Protein AF-F5XX00-F1 (afdb_monomer_lite)

Organism: Ramlibacter tataouinensis (strain ATCC BAA-407 / DSM 14655 / LMG 21543 / TTB310) (NCBI:txid365046)

pLDDT: mean 85.35, std 11.55, range [54.84, 96.25]

Foldseek 3Di:
DLLVVVPDPDDDDPVVNVVVLVVLLVCLVPDDDDDVNVVVCVVRVRSVVSNCVVCCVPQNNVPPPPVVVVVVVVVVVVVVVVVVPDDDDD

Structure (mmCIF, N/CA/C/O backbone):
data_AF-F5XX00-F1
#
_entry.id   AF-F5XX00-F1
#
loop_
_atom_site.group_PDB
_atom_site.id
_atom_site.type_symbol
_atom_site.label_atom_id
_atom_site.label_alt_id
_atom_site.label_comp_id
_atom_site.label_asym_id
_atom_site.label_entity_id
_atom_site.label_seq_id
_atom_site.pdbx_PDB_ins_code
_atom_site.Cartn_x
_atom_site.Cartn_y
_atom_site.Cartn_z
_atom_site.occupancy
_atom_site.B_iso_or_equiv
_atom_site.auth_seq_id
_atom_site.auth_comp_id
_atom_site.auth_asym_id
_atom_site.auth_atom_id
_atom_site.pdbx_PDB_model_num
ATOM 1 N N . MET A 1 1 ? 12.690 2.347 5.374 1.00 78.19 1 MET A N 1
ATOM 2 C CA . MET A 1 1 ? 12.503 3.650 6.059 1.00 78.19 1 MET A CA 1
ATOM 3 C C . MET A 1 1 ? 11.032 3.914 6.350 1.00 78.19 1 MET A C 1
ATOM 5 O O . MET A 1 1 ? 10.734 4.126 7.515 1.00 78.19 1 MET A O 1
ATOM 9 N N . LEU A 1 2 ? 10.138 3.814 5.355 1.00 88.81 2 LEU A N 1
ATOM 10 C CA . LEU A 1 2 ? 8.681 3.929 5.544 1.00 88.81 2 LEU A CA 1
ATOM 11 C C . LEU A 1 2 ? 8.134 2.951 6.597 1.00 88.81 2 LEU A C 1
ATOM 13 O O . LEU A 1 2 ? 7.537 3.393 7.562 1.00 88.81 2 LEU A O 1
ATOM 17 N N . GLU A 1 3 ? 8.464 1.658 6.502 1.00 91.19 3 GLU A N 1
ATOM 18 C CA . GLU A 1 3 ? 7.999 0.637 7.464 1.00 91.19 3 GLU A CA 1
ATOM 19 C C . GLU A 1 3 ? 8.341 0.960 8.929 1.00 91.19 3 GLU A C 1
ATOM 21 O O . GLU A 1 3 ? 7.554 0.739 9.841 1.00 91.19 3 GLU A O 1
ATOM 26 N N . ARG A 1 4 ? 9.534 1.513 9.169 1.00 90.56 4 ARG A N 1
ATOM 27 C CA . ARG A 1 4 ? 9.958 1.922 10.514 1.00 90.56 4 ARG A CA 1
ATOM 28 C C . ARG A 1 4 ? 9.129 3.100 11.024 1.00 90.56 4 ARG A C 1
ATOM 30 O O . ARG A 1 4 ? 8.925 3.229 12.222 1.00 90.56 4 ARG A O 1
ATOM 37 N N . LEU A 1 5 ? 8.719 3.965 10.106 1.00 90.25 5 LEU A N 1
ATOM 38 C CA . LEU A 1 5 ? 7.966 5.174 10.374 1.00 90.25 5 LEU A CA 1
ATOM 39 C C . LEU A 1 5 ? 6.502 4.843 10.696 1.00 90.25 5 LEU A C 1
ATOM 41 O O . LEU A 1 5 ? 5.998 5.309 11.708 1.00 90.25 5 LEU A O 1
ATOM 45 N N . GLU A 1 6 ? 5.888 3.941 9.930 1.00 89.56 6 GLU A N 1
ATOM 46 C CA . GLU A 1 6 ? 4.538 3.408 10.190 1.00 89.56 6 GLU A CA 1
ATOM 47 C C . GLU A 1 6 ? 4.433 2.656 11.524 1.00 89.56 6 GLU A C 1
ATOM 49 O O . GLU A 1 6 ? 3.401 2.680 12.187 1.00 89.56 6 GLU A O 1
ATOM 54 N N . ARG A 1 7 ? 5.518 2.004 11.959 1.00 88.81 7 ARG A N 1
ATOM 55 C CA . ARG A 1 7 ? 5.579 1.299 13.253 1.00 88.81 7 ARG A CA 1
ATOM 56 C C . ARG A 1 7 ? 6.017 2.185 14.423 1.00 88.81 7 ARG A C 1
ATOM 58 O O . ARG A 1 7 ? 6.133 1.697 15.546 1.00 88.81 7 ARG A O 1
ATOM 65 N N . SER A 1 8 ? 6.329 3.455 14.176 1.00 88.25 8 SER A N 1
ATOM 66 C CA . SER A 1 8 ? 6.813 4.367 15.210 1.00 88.25 8 SER A CA 1
ATOM 67 C C . SER A 1 8 ? 5.659 4.862 16.080 1.00 88.25 8 SER A C 1
ATOM 69 O O . SER A 1 8 ? 4.671 5.375 15.572 1.00 88.25 8 SER A O 1
ATOM 71 N N . ALA A 1 9 ? 5.818 4.790 17.404 1.00 85.06 9 ALA A N 1
ATOM 72 C CA . ALA A 1 9 ? 4.900 5.428 18.354 1.00 85.06 9 ALA A CA 1
ATOM 73 C C . ALA A 1 9 ? 5.177 6.934 18.542 1.00 85.06 9 ALA A C 1
ATOM 75 O O . ALA A 1 9 ? 4.421 7.625 19.222 1.00 85.06 9 ALA A O 1
ATOM 76 N N . GLN A 1 10 ? 6.279 7.442 17.981 1.00 89.88 10 GLN A N 1
ATOM 77 C CA . GLN A 1 10 ? 6.633 8.856 18.069 1.00 89.88 10 GLN A CA 1
ATOM 78 C C . GLN A 1 10 ? 5.860 9.684 17.037 1.00 89.88 10 GLN A C 1
ATOM 80 O O . GLN A 1 10 ? 5.739 9.234 15.894 1.00 89.88 10 GLN A O 1
ATOM 85 N N . PRO A 1 11 ? 5.408 10.902 17.393 1.00 81.88 11 PRO A N 1
ATOM 86 C CA . PRO A 1 11 ? 4.809 11.827 16.443 1.00 81.88 11 PRO A CA 1
ATOM 87 C C . PRO A 1 11 ? 5.790 12.154 15.321 1.00 81.88 11 PRO A C 1
ATOM 89 O O . PRO A 1 11 ? 6.969 12.421 15.558 1.00 81.88 11 PRO A O 1
ATOM 92 N N . VAL A 1 12 ? 5.287 12.155 14.094 1.00 85.81 12 VAL A N 1
ATOM 93 C CA . VAL A 1 12 ? 6.067 12.452 12.894 1.00 85.81 12 VAL A CA 1
ATOM 94 C C . VAL A 1 12 ? 5.474 13.688 12.252 1.00 85.81 12 VAL A C 1
ATOM 96 O O . VAL A 1 12 ? 4.255 13.814 12.138 1.00 85.81 12 VAL A O 1
ATOM 99 N N . ASP A 1 13 ? 6.342 14.590 11.803 1.00 92.50 13 ASP A N 1
ATOM 100 C CA . ASP A 1 13 ? 5.907 15.741 11.029 1.00 92.50 13 ASP A CA 1
ATOM 101 C C . ASP A 1 13 ? 5.213 15.308 9.724 1.00 92.50 13 ASP A C 1
ATOM 103 O O . ASP A 1 13 ? 5.745 14.531 8.923 1.00 92.50 13 ASP A O 1
ATO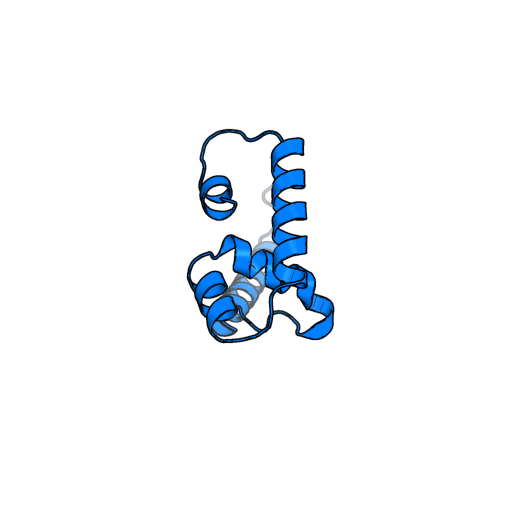M 107 N N . ALA A 1 14 ? 4.023 15.853 9.477 1.00 91.06 14 ALA A N 1
ATOM 108 C CA . ALA A 1 14 ? 3.220 15.493 8.313 1.00 91.06 14 ALA A CA 1
ATOM 109 C C . ALA A 1 14 ? 3.912 15.85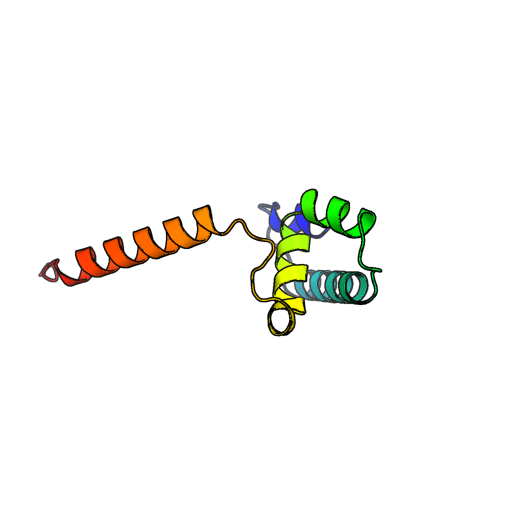0 6.984 1.00 91.06 14 ALA A C 1
ATOM 111 O O . ALA A 1 14 ? 3.707 15.169 5.978 1.00 91.06 14 ALA A O 1
ATOM 112 N N . GLY A 1 15 ? 4.728 16.909 6.955 1.00 93.12 15 GLY A N 1
ATOM 113 C CA . GLY A 1 15 ? 5.519 17.286 5.785 1.00 93.12 15 GLY A CA 1
ATOM 114 C C . GLY A 1 15 ? 6.589 16.245 5.465 1.00 93.12 15 GLY A C 1
ATOM 115 O O . GLY A 1 15 ? 6.679 15.787 4.324 1.00 93.12 15 GLY A O 1
ATOM 116 N N . GLN A 1 16 ? 7.339 15.815 6.479 1.00 90.06 16 GLN A N 1
ATOM 117 C CA . GLN A 1 16 ? 8.346 14.757 6.356 1.00 90.06 16 GLN A CA 1
ATOM 118 C C . GLN A 1 16 ? 7.735 13.429 5.909 1.00 90.06 16 GLN A C 1
ATOM 120 O O . GLN A 1 16 ? 8.268 12.776 5.010 1.00 90.06 16 GLN A O 1
ATOM 125 N N . TYR A 1 17 ? 6.595 13.054 6.490 1.00 92.81 17 TYR A N 1
ATOM 126 C CA . TYR A 1 17 ? 5.870 11.852 6.096 1.00 92.81 17 TYR A CA 1
ATOM 127 C C . TYR A 1 17 ? 5.480 11.890 4.614 1.00 92.81 17 TYR A C 1
ATOM 129 O O . TYR A 1 17 ? 5.804 10.973 3.858 1.00 92.81 17 TYR A O 1
ATOM 137 N N . ARG A 1 18 ? 4.857 12.990 4.165 1.00 94.00 18 ARG A N 1
ATOM 138 C CA . ARG A 1 18 ? 4.455 13.159 2.760 1.00 94.00 18 ARG A CA 1
ATOM 139 C C . ARG A 1 18 ? 5.643 13.105 1.806 1.00 94.00 18 ARG A C 1
ATOM 141 O O . ARG A 1 18 ? 5.546 12.453 0.771 1.00 94.00 18 ARG A O 1
ATOM 148 N N . ALA A 1 19 ? 6.757 13.749 2.151 1.00 94.94 19 ALA A N 1
ATOM 149 C CA . ALA A 1 19 ? 7.966 13.719 1.331 1.00 94.94 19 ALA A CA 1
ATOM 150 C C . ALA A 1 19 ? 8.533 12.296 1.202 1.00 94.94 19 ALA A C 1
ATOM 152 O O . ALA A 1 19 ? 8.920 11.879 0.109 1.00 94.94 19 ALA A O 1
ATOM 153 N N . LEU A 1 20 ? 8.535 11.528 2.297 1.00 94.94 20 LEU A N 1
ATOM 154 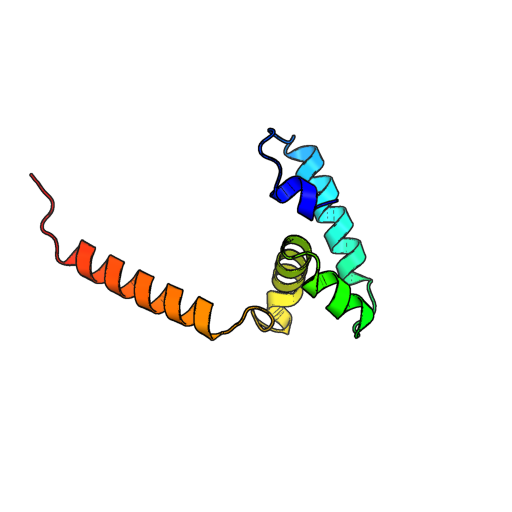C CA . LEU A 1 20 ? 8.972 10.136 2.275 1.00 94.94 20 LEU A CA 1
ATOM 155 C C . LEU A 1 20 ? 8.052 9.268 1.414 1.00 94.94 20 LEU A C 1
ATOM 157 O O . LEU A 1 20 ? 8.548 8.527 0.568 1.00 94.94 20 LEU A O 1
ATOM 161 N N . VAL A 1 21 ? 6.734 9.362 1.607 1.00 94.94 21 VAL A N 1
ATOM 162 C CA . VAL A 1 21 ? 5.755 8.595 0.820 1.00 94.94 21 VAL A CA 1
ATOM 163 C C . VAL A 1 21 ? 5.878 8.925 -0.664 1.00 94.94 21 VAL A C 1
ATOM 165 O O . VAL A 1 21 ? 5.950 8.007 -1.476 1.00 94.94 21 VAL A O 1
ATOM 168 N N . ALA A 1 22 ? 5.987 10.207 -1.024 1.00 95.88 22 ALA A N 1
ATOM 169 C CA . ALA A 1 22 ? 6.171 10.630 -2.411 1.00 95.88 22 ALA A CA 1
ATOM 170 C C . ALA A 1 22 ? 7.453 10.048 -3.023 1.00 95.88 22 ALA A C 1
ATOM 172 O O . ALA A 1 22 ? 7.441 9.574 -4.158 1.00 95.88 22 ALA A O 1
ATOM 173 N N . ARG A 1 23 ? 8.555 10.026 -2.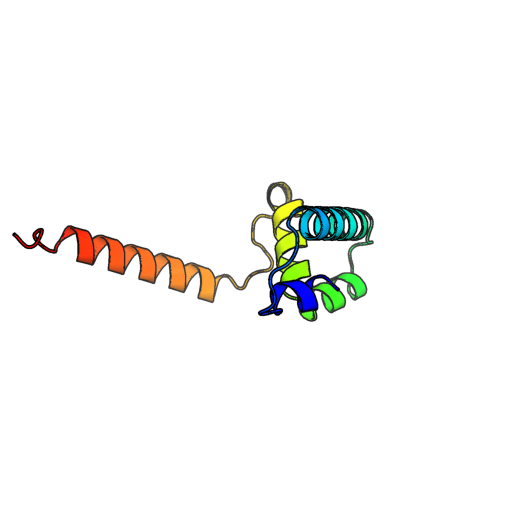262 1.00 96.25 23 ARG A N 1
ATOM 174 C CA . ARG A 1 23 ? 9.804 9.430 -2.736 1.00 96.25 23 ARG A CA 1
ATOM 175 C C . ARG A 1 23 ? 9.667 7.925 -2.942 1.00 96.25 23 ARG A C 1
ATOM 177 O O . ARG A 1 23 ? 10.063 7.431 -3.988 1.00 96.25 23 ARG A O 1
ATOM 184 N N . VAL A 1 24 ? 9.107 7.206 -1.971 1.00 95.50 24 VAL A N 1
ATOM 185 C CA . VAL A 1 24 ? 8.908 5.752 -2.083 1.00 95.50 24 VAL A CA 1
ATOM 186 C C . VAL A 1 24 ? 7.980 5.423 -3.254 1.00 95.50 24 VAL A C 1
ATOM 188 O O . VAL A 1 24 ? 8.263 4.480 -3.983 1.00 95.50 24 VAL A O 1
ATOM 191 N N . ALA A 1 25 ? 6.929 6.214 -3.481 1.00 94.56 25 ALA A N 1
ATOM 192 C CA . ALA A 1 25 ? 6.034 6.045 -4.622 1.00 94.56 25 ALA A CA 1
ATOM 193 C C . ALA A 1 25 ? 6.778 6.143 -5.963 1.00 94.56 25 ALA A C 1
ATOM 195 O O . ALA A 1 25 ? 6.638 5.253 -6.796 1.00 94.56 25 ALA A O 1
ATOM 196 N N . ALA A 1 26 ? 7.634 7.154 -6.139 1.00 95.81 26 ALA A N 1
ATOM 197 C CA . ALA A 1 26 ? 8.420 7.315 -7.363 1.00 95.81 26 ALA A CA 1
ATOM 198 C C . ALA A 1 26 ? 9.389 6.138 -7.615 1.00 95.81 26 ALA A C 1
ATOM 200 O O . ALA A 1 26 ? 9.539 5.668 -8.745 1.00 95.81 26 ALA A O 1
ATOM 201 N N . GLU A 1 27 ? 10.031 5.619 -6.564 1.00 95.12 27 GLU A N 1
ATOM 202 C CA . GLU A 1 27 ? 10.898 4.436 -6.681 1.00 95.12 27 GLU A CA 1
ATOM 203 C C . GLU A 1 27 ? 10.080 3.182 -7.040 1.00 95.12 27 GLU A C 1
ATOM 205 O O . GLU A 1 27 ? 10.492 2.387 -7.878 1.00 95.12 27 GLU A O 1
ATOM 210 N N . LEU A 1 28 ? 8.891 3.017 -6.454 1.00 92.94 28 LEU A N 1
ATOM 211 C CA . LEU A 1 28 ? 7.994 1.894 -6.743 1.00 92.94 28 LEU A CA 1
ATOM 212 C C . LEU A 1 28 ? 7.437 1.919 -8.173 1.00 92.94 28 LEU A C 1
ATOM 214 O O . LEU A 1 28 ? 7.275 0.860 -8.774 1.00 92.94 28 LEU A O 1
ATOM 218 N N . GLU A 1 29 ? 7.145 3.099 -8.719 1.00 91.12 29 GLU A N 1
ATOM 219 C CA . GLU A 1 29 ? 6.673 3.260 -10.102 1.00 91.12 29 GLU A CA 1
ATOM 220 C C . GLU A 1 29 ? 7.770 2.970 -11.133 1.00 91.12 29 GLU A C 1
ATOM 222 O O . GLU A 1 29 ? 7.488 2.423 -12.199 1.00 91.12 29 GLU A O 1
ATOM 227 N N . SER A 1 30 ? 9.019 3.319 -10.816 1.00 91.69 30 SER A N 1
ATOM 228 C CA . SER A 1 30 ? 10.172 3.087 -11.695 1.00 91.69 30 SER A CA 1
ATOM 229 C C . SER A 1 30 ? 10.782 1.687 -11.560 1.00 91.69 30 SER A C 1
ATOM 231 O O . SER A 1 30 ? 11.536 1.256 -12.436 1.00 91.69 30 SER A O 1
ATOM 233 N N . ALA A 1 31 ? 10.452 0.956 -10.492 1.00 91.19 31 ALA A N 1
ATOM 234 C CA . ALA A 1 31 ? 10.981 -0.375 -10.240 1.00 91.19 31 ALA A CA 1
ATOM 235 C C . ALA A 1 31 ? 10.516 -1.393 -11.303 1.00 91.19 31 ALA A C 1
ATOM 237 O O . ALA A 1 31 ? 9.314 -1.533 -11.558 1.00 91.19 31 ALA A O 1
ATOM 238 N N . PRO A 1 32 ? 11.436 -2.186 -11.885 1.00 89.25 32 PRO A N 1
ATOM 239 C CA . PRO A 1 32 ? 11.065 -3.294 -12.753 1.00 89.25 32 PRO A CA 1
ATOM 240 C C . PRO A 1 32 ? 10.207 -4.317 -12.005 1.00 89.25 32 PRO A C 1
ATOM 242 O O . PRO A 1 32 ? 10.534 -4.740 -10.893 1.00 89.25 32 PRO A O 1
ATOM 245 N N . ARG A 1 33 ? 9.127 -4.767 -12.646 1.00 87.50 33 ARG A N 1
ATOM 246 C CA . ARG A 1 33 ? 8.306 -5.863 -12.122 1.00 87.50 33 ARG A CA 1
ATOM 247 C C . ARG A 1 33 ? 9.106 -7.166 -12.139 1.00 87.50 33 ARG A C 1
ATOM 249 O O . ARG A 1 33 ? 9.772 -7.470 -13.126 1.00 87.50 33 ARG A O 1
ATOM 256 N N . GLY A 1 34 ? 9.007 -7.950 -11.069 1.00 88.25 34 GLY A N 1
ATOM 257 C CA . GLY A 1 34 ? 9.647 -9.260 -10.967 1.00 88.25 34 GLY A CA 1
ATOM 258 C C . GLY A 1 34 ? 9.953 -9.666 -9.528 1.00 88.25 34 GLY A C 1
ATOM 259 O O . GLY A 1 34 ? 9.645 -8.943 -8.581 1.00 88.25 34 GLY A O 1
ATOM 260 N N . ALA A 1 35 ? 10.625 -10.810 -9.379 1.00 88.06 35 ALA A N 1
ATOM 261 C CA . ALA A 1 35 ? 10.850 -11.465 -8.089 1.00 88.06 35 ALA A CA 1
ATOM 262 C C . ALA A 1 35 ? 11.543 -10.578 -7.038 1.00 88.06 35 ALA A C 1
ATOM 264 O O . ALA A 1 35 ? 11.249 -10.681 -5.850 1.00 88.06 35 ALA A O 1
ATOM 265 N N . ALA A 1 36 ? 12.442 -9.684 -7.462 1.00 90.88 36 ALA A N 1
ATOM 266 C CA . ALA A 1 36 ? 13.117 -8.760 -6.553 1.00 90.88 36 ALA A CA 1
ATOM 267 C C . ALA A 1 36 ? 12.143 -7.741 -5.939 1.00 90.88 36 ALA A C 1
ATOM 269 O O . ALA A 1 36 ? 12.158 -7.528 -4.727 1.00 90.88 36 ALA A O 1
ATOM 270 N N . LEU A 1 37 ? 11.263 -7.154 -6.758 1.00 91.38 37 LEU A N 1
ATOM 271 C CA . LEU A 1 37 ? 10.218 -6.254 -6.275 1.00 91.38 37 LEU A CA 1
ATOM 272 C C . LEU A 1 37 ? 9.236 -7.013 -5.375 1.00 91.38 37 LEU A C 1
ATOM 274 O O . LEU A 1 37 ? 8.895 -6.531 -4.299 1.00 91.38 37 LEU A O 1
ATOM 278 N N . ASP A 1 38 ? 8.849 -8.231 -5.754 1.00 90.44 38 ASP A N 1
ATOM 279 C CA . ASP A 1 38 ? 7.954 -9.053 -4.938 1.00 90.44 38 ASP A CA 1
ATOM 280 C C . ASP A 1 38 ? 8.529 -9.366 -3.555 1.00 90.44 38 ASP A C 1
ATOM 282 O O . ASP A 1 38 ? 7.805 -9.270 -2.565 1.00 90.44 38 ASP A O 1
ATOM 286 N N . ALA A 1 39 ? 9.828 -9.664 -3.464 1.00 92.44 39 ALA A N 1
ATOM 287 C CA . ALA A 1 39 ? 10.504 -9.901 -2.192 1.00 92.44 39 ALA A CA 1
ATOM 288 C C . ALA A 1 39 ? 10.510 -8.651 -1.292 1.00 92.44 39 ALA A C 1
ATOM 290 O O . ALA A 1 39 ? 10.273 -8.752 -0.085 1.00 92.44 39 ALA A O 1
ATOM 291 N N . VAL A 1 40 ? 10.730 -7.464 -1.870 1.00 92.50 40 VAL A N 1
ATOM 292 C CA . VAL A 1 40 ? 10.658 -6.186 -1.140 1.00 92.50 40 VAL A CA 1
ATOM 293 C C . VAL A 1 40 ? 9.247 -5.966 -0.597 1.00 92.50 40 VAL A C 1
ATOM 295 O O . VAL A 1 40 ? 9.084 -5.697 0.593 1.00 92.50 40 VAL A O 1
ATOM 298 N N . LEU A 1 41 ? 8.224 -6.130 -1.435 1.00 92.31 41 LEU A N 1
ATOM 299 C CA . LEU A 1 41 ? 6.832 -5.926 -1.032 1.00 92.31 41 LEU A CA 1
ATOM 300 C C . LEU A 1 41 ? 6.381 -6.965 0.011 1.00 92.31 41 LEU A C 1
ATOM 302 O O . LEU A 1 41 ? 5.671 -6.615 0.946 1.00 92.31 41 LEU A O 1
ATOM 306 N N . ALA A 1 42 ? 6.840 -8.216 -0.077 1.00 90.81 42 ALA A N 1
ATOM 307 C CA . ALA A 1 42 ? 6.569 -9.232 0.944 1.00 90.81 42 ALA A CA 1
ATOM 308 C C . ALA A 1 42 ? 7.234 -8.913 2.298 1.00 90.81 42 ALA A C 1
ATOM 310 O O . ALA A 1 42 ? 6.706 -9.267 3.350 1.00 90.81 42 ALA A O 1
ATOM 311 N N . THR A 1 43 ? 8.383 -8.231 2.281 1.00 93.50 43 THR A N 1
ATOM 312 C CA . THR A 1 43 ? 9.146 -7.889 3.493 1.00 93.50 43 THR A CA 1
ATOM 313 C C . THR A 1 43 ? 8.632 -6.616 4.174 1.00 93.50 43 THR A C 1
ATOM 315 O O . THR A 1 43 ? 8.711 -6.494 5.398 1.00 93.50 43 THR A O 1
ATOM 318 N N . PHE A 1 44 ? 8.105 -5.659 3.404 1.00 93.19 44 PHE A N 1
ATOM 319 C CA . PHE A 1 44 ? 7.695 -4.338 3.891 1.00 93.19 44 PHE A CA 1
ATOM 320 C C . PHE A 1 44 ? 6.204 -4.071 3.609 1.00 93.19 44 PHE A C 1
ATOM 322 O O . PHE A 1 44 ? 5.878 -3.476 2.575 1.00 93.19 44 PHE A O 1
ATOM 329 N N . PRO A 1 45 ? 5.295 -4.460 4.527 1.00 90.62 45 PRO A N 1
ATOM 330 C CA . PRO A 1 45 ? 3.847 -4.297 4.372 1.00 90.62 45 PRO A CA 1
ATOM 331 C C . PRO A 1 45 ? 3.393 -2.883 3.988 1.00 90.62 45 PRO A C 1
ATOM 333 O O . PRO A 1 45 ? 2.494 -2.721 3.167 1.00 90.62 45 PRO A O 1
ATOM 336 N N . SER A 1 46 ? 4.046 -1.850 4.519 1.00 92.12 46 SER A N 1
ATOM 337 C CA . SER A 1 46 ? 3.703 -0.453 4.223 1.00 92.12 46 SER A CA 1
ATOM 338 C C . SER A 1 46 ? 4.014 -0.083 2.770 1.00 92.12 46 SER A C 1
ATOM 340 O O . SER A 1 46 ? 3.273 0.657 2.126 1.00 92.12 46 SER A O 1
ATOM 342 N N . ALA A 1 47 ? 5.112 -0.621 2.227 1.00 93.00 47 ALA A N 1
ATOM 343 C CA . ALA A 1 47 ? 5.456 -0.444 0.820 1.00 93.00 47 ALA A CA 1
ATOM 344 C C . ALA A 1 47 ? 4.522 -1.261 -0.087 1.00 93.00 47 ALA A C 1
ATOM 346 O O . ALA A 1 47 ? 4.155 -0.776 -1.154 1.00 93.00 47 ALA A O 1
ATOM 347 N N . ALA A 1 48 ? 4.096 -2.453 0.350 1.00 90.81 48 ALA A N 1
ATOM 348 C CA . ALA A 1 48 ? 3.081 -3.247 -0.343 1.00 90.81 48 ALA A CA 1
ATOM 349 C C . ALA A 1 48 ? 1.749 -2.503 -0.465 1.00 90.81 48 ALA A C 1
ATOM 351 O O . ALA A 1 48 ? 1.244 -2.361 -1.575 1.00 90.81 48 ALA A O 1
ATOM 352 N N . GLN A 1 49 ? 1.233 -1.946 0.634 1.00 88.69 49 GLN A N 1
ATOM 353 C CA . GLN A 1 49 ? 0.012 -1.136 0.607 1.00 88.69 49 GLN A CA 1
ATOM 354 C C . GLN A 1 49 ? 0.136 0.079 -0.315 1.00 88.69 49 GLN A C 1
ATOM 356 O O . GLN A 1 49 ? -0.772 0.358 -1.097 1.00 88.69 49 GLN A O 1
ATOM 361 N N . LEU A 1 50 ? 1.260 0.800 -0.262 1.00 91.56 50 LEU A N 1
ATOM 362 C CA . LEU A 1 50 ? 1.478 1.941 -1.148 1.00 91.56 50 LEU A CA 1
ATOM 363 C C . LEU A 1 50 ? 1.517 1.509 -2.622 1.00 91.56 50 LEU A C 1
ATOM 365 O O . LEU A 1 50 ? 0.859 2.127 -3.456 1.00 91.56 50 LEU A O 1
ATOM 369 N N . TYR A 1 51 ? 2.235 0.428 -2.939 1.00 90.69 51 TYR A N 1
ATOM 370 C CA . TYR A 1 51 ? 2.300 -0.135 -4.288 1.00 90.69 51 TYR A CA 1
ATOM 371 C C . TYR A 1 51 ? 0.917 -0.566 -4.801 1.00 90.69 51 TYR A C 1
ATOM 373 O O . TYR A 1 51 ? 0.575 -0.287 -5.952 1.00 90.69 51 TYR A O 1
ATOM 381 N N . GLU A 1 52 ? 0.105 -1.205 -3.955 1.00 87.19 52 GLU A N 1
ATOM 382 C CA . GLU A 1 52 ? -1.280 -1.575 -4.270 1.00 87.19 52 GLU A CA 1
ATOM 383 C C . GLU A 1 52 ? -2.136 -0.342 -4.574 1.00 87.19 52 GLU A C 1
ATOM 385 O O . GLU A 1 52 ? -2.803 -0.303 -5.606 1.00 87.19 52 GLU A O 1
ATOM 390 N N . ASN A 1 53 ? -2.067 0.695 -3.737 1.00 87.88 53 ASN A N 1
ATOM 391 C CA . ASN A 1 53 ? -2.826 1.931 -3.934 1.00 87.88 53 ASN A CA 1
ATOM 392 C C . ASN A 1 53 ? -2.457 2.644 -5.245 1.00 87.88 53 ASN A C 1
ATOM 394 O O . ASN A 1 53 ? -3.343 3.110 -5.962 1.00 87.88 53 ASN A O 1
ATOM 398 N N . LEU A 1 54 ? -1.166 2.692 -5.593 1.00 88.62 54 LEU A N 1
ATOM 399 C CA . LEU A 1 54 ? -0.698 3.280 -6.856 1.00 88.62 54 LEU A CA 1
ATOM 400 C C . LEU A 1 54 ? -1.231 2.509 -8.073 1.00 88.62 54 LEU A C 1
ATOM 402 O O . LEU A 1 54 ? -1.659 3.105 -9.062 1.00 88.62 54 LEU A O 1
ATOM 406 N N . ASN A 1 55 ? -1.262 1.178 -7.986 1.00 84.00 55 ASN A N 1
ATOM 407 C CA . ASN A 1 55 ? -1.685 0.299 -9.077 1.00 84.00 55 ASN A CA 1
ATOM 408 C C . ASN A 1 55 ? -3.178 -0.066 -9.033 1.00 84.00 55 ASN A C 1
ATOM 410 O O . ASN A 1 55 ? -3.637 -0.848 -9.870 1.00 84.00 55 ASN A O 1
ATOM 414 N N . TYR A 1 56 ? -3.951 0.519 -8.112 1.00 75.94 56 TYR A N 1
ATOM 415 C CA . TYR A 1 56 ? -5.351 0.170 -7.862 1.00 75.94 56 TYR A CA 1
ATOM 416 C C . TYR A 1 56 ? -6.203 0.197 -9.139 1.00 75.94 56 TYR A C 1
ATOM 418 O O . TYR A 1 56 ? -6.960 -0.734 -9.408 1.00 75.94 56 TYR A O 1
ATOM 426 N N . ARG A 1 57 ? -6.016 1.222 -9.984 1.00 65.06 57 ARG A N 1
ATOM 427 C CA . ARG A 1 57 ? -6.721 1.363 -11.274 1.00 65.06 57 ARG A CA 1
ATOM 428 C C . ARG A 1 57 ? -6.385 0.278 -12.300 1.00 65.06 57 ARG A C 1
ATOM 430 O O . ARG A 1 57 ? -7.180 0.061 -13.207 1.00 65.06 57 ARG A O 1
ATOM 437 N N . HIS A 1 58 ? -5.224 -0.363 -12.194 1.00 61.38 58 HIS A N 1
ATOM 438 C CA . HIS A 1 58 ? -4.731 -1.322 -13.183 1.00 61.38 58 HIS A CA 1
ATOM 439 C C . HIS A 1 58 ? -4.930 -2.781 -12.766 1.00 61.38 58 HIS A C 1
ATOM 441 O O . HIS A 1 58 ? -5.055 -3.634 -13.640 1.00 61.38 58 HIS A O 1
ATOM 447 N N . ALA A 1 59 ? -4.945 -3.074 -11.463 1.00 56.66 59 ALA A N 1
ATOM 448 C CA . AL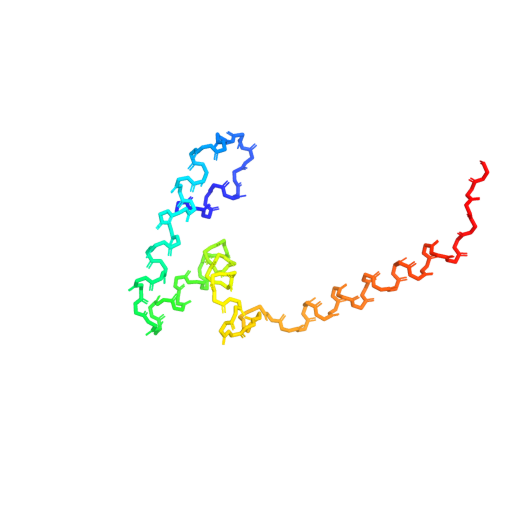A A 1 59 ? -4.959 -4.447 -10.960 1.00 56.66 59 ALA A CA 1
ATOM 449 C C . ALA A 1 59 ? -5.990 -4.714 -9.852 1.00 56.66 59 ALA A C 1
ATOM 451 O O . ALA A 1 59 ? -6.112 -5.856 -9.432 1.00 56.66 59 ALA A O 1
ATOM 452 N N . GLY A 1 60 ? -6.725 -3.715 -9.349 1.00 59.34 60 GLY A N 1
ATOM 453 C CA . GLY A 1 60 ? -7.504 -3.891 -8.118 1.00 59.34 60 GLY A CA 1
ATOM 454 C C . GLY A 1 60 ? -6.619 -4.272 -6.915 1.00 59.34 60 GLY A C 1
ATOM 455 O O . GLY A 1 60 ? -5.398 -4.134 -6.958 1.00 59.34 60 GLY A O 1
ATOM 456 N N . LEU A 1 61 ? -7.219 -4.764 -5.824 1.00 57.66 61 LEU A N 1
ATOM 457 C CA . LEU A 1 61 ? -6.517 -5.160 -4.583 1.00 57.66 61 LEU A CA 1
ATOM 458 C C . LEU A 1 61 ? -5.858 -6.558 -4.675 1.00 57.66 61 LEU A C 1
ATOM 460 O O . LEU A 1 61 ? -5.900 -7.341 -3.732 1.00 57.66 61 LEU A O 1
ATOM 464 N N . CYS A 1 62 ? -5.265 -6.911 -5.818 1.00 54.84 62 CYS A N 1
ATOM 465 C CA . CYS A 1 62 ? -4.842 -8.282 -6.145 1.00 54.84 62 CYS A CA 1
ATOM 466 C C . CYS A 1 62 ? -3.617 -8.837 -5.381 1.00 54.84 62 CYS A C 1
ATOM 468 O O . CYS A 1 62 ? -3.119 -9.900 -5.747 1.00 54.84 62 CYS A O 1
ATOM 470 N N . ARG A 1 63 ? -3.111 -8.162 -4.342 1.00 62.56 63 ARG A N 1
ATOM 471 C CA . ARG A 1 63 ? -1.973 -8.645 -3.528 1.00 62.56 63 ARG A CA 1
ATOM 472 C C . ARG A 1 63 ? -2.321 -8.912 -2.062 1.00 62.56 63 ARG A C 1
ATOM 474 O O . ARG A 1 63 ? -1.636 -9.710 -1.423 1.00 62.56 63 ARG A O 1
ATOM 481 N N . SER A 1 64 ? -3.399 -8.323 -1.554 1.00 59.16 64 SER A N 1
ATOM 482 C CA . SER A 1 64 ? -3.950 -8.666 -0.246 1.00 59.16 64 SER A CA 1
ATOM 483 C C . SER A 1 64 ? -4.708 -9.999 -0.348 1.00 59.16 64 SER A C 1
ATOM 485 O O . SER A 1 64 ? -5.464 -10.187 -1.305 1.00 59.16 64 SER A O 1
ATOM 487 N N . PRO A 1 65 ? -4.530 -10.951 0.590 1.00 61.94 65 PRO A N 1
ATOM 488 C CA . PRO A 1 65 ? -5.276 -12.203 0.551 1.00 61.94 65 PRO A CA 1
ATOM 489 C C . PRO A 1 65 ? -6.780 -11.901 0.572 1.00 61.94 65 PRO A C 1
ATOM 491 O O . PRO A 1 65 ? -7.263 -11.116 1.393 1.00 61.94 65 PRO A O 1
ATOM 494 N N . LEU A 1 66 ? -7.510 -12.504 -0.367 1.00 65.69 66 LEU A N 1
ATOM 495 C CA . LEU A 1 66 ? -8.932 -12.234 -0.570 1.00 65.69 66 LEU A CA 1
ATOM 496 C C . LEU A 1 66 ? -9.758 -12.661 0.656 1.00 65.69 66 LEU A C 1
ATOM 498 O O . LEU A 1 66 ? -10.673 -11.949 1.060 1.00 65.69 66 LEU A O 1
ATOM 502 N N . GLU A 1 67 ? -9.392 -13.787 1.279 1.00 72.38 67 GLU A N 1
ATOM 503 C CA . GLU A 1 67 ? -10.092 -14.370 2.429 1.00 72.38 67 GLU A CA 1
ATOM 504 C C . GLU A 1 67 ? -10.196 -13.435 3.645 1.00 72.38 67 GLU A C 1
ATOM 506 O O . GLU A 1 67 ? -11.316 -13.198 4.098 1.00 72.38 67 GLU A O 1
ATOM 511 N N . PRO A 1 68 ? -9.101 -12.866 4.195 1.00 76.38 68 PRO A N 1
ATOM 512 C CA . PRO A 1 68 ? -9.198 -11.950 5.331 1.00 76.38 68 PRO A CA 1
ATOM 513 C C . PRO A 1 68 ? -10.000 -10.685 5.019 1.00 76.38 68 PRO A C 1
ATOM 515 O O . PRO A 1 68 ? -10.760 -10.217 5.867 1.00 76.38 68 PRO A O 1
ATOM 518 N N . ALA A 1 69 ? -9.867 -10.148 3.803 1.00 73.44 69 ALA A N 1
ATOM 519 C CA . ALA A 1 69 ? -10.618 -8.972 3.373 1.00 73.44 69 ALA A CA 1
ATOM 520 C C . ALA A 1 69 ? -12.122 -9.276 3.259 1.00 73.44 69 ALA A C 1
ATOM 522 O O . ALA A 1 69 ? -12.952 -8.516 3.758 1.00 73.44 69 ALA A O 1
ATOM 523 N N . LEU A 1 70 ? -12.478 -10.422 2.673 1.00 80.31 70 LEU A N 1
ATOM 524 C CA . LEU A 1 70 ? -13.857 -10.895 2.582 1.00 80.31 70 LEU A CA 1
ATOM 525 C C . LEU A 1 70 ? -14.448 -11.175 3.970 1.00 80.31 70 LEU A C 1
ATOM 527 O O . LEU A 1 70 ? -15.582 -10.786 4.248 1.00 80.31 70 LEU A O 1
ATOM 531 N N . ALA A 1 71 ? -13.681 -11.805 4.860 1.00 85.50 71 ALA A N 1
ATOM 532 C CA . ALA A 1 71 ? -14.102 -12.069 6.231 1.00 85.50 71 ALA A CA 1
ATOM 533 C C . ALA A 1 71 ? -14.371 -10.767 7.003 1.00 85.50 71 ALA A C 1
ATOM 535 O O . ALA A 1 71 ? -15.387 -10.663 7.695 1.00 85.50 71 ALA A O 1
ATOM 536 N N . ALA A 1 72 ? -13.508 -9.757 6.843 1.00 83.75 72 ALA A N 1
ATOM 537 C CA . ALA A 1 72 ? -13.701 -8.437 7.437 1.00 83.75 72 ALA A CA 1
ATOM 538 C C . ALA A 1 72 ? -14.967 -7.744 6.903 1.00 83.75 72 ALA A C 1
ATOM 540 O O . ALA A 1 72 ? -15.750 -7.216 7.692 1.00 83.75 72 ALA A O 1
ATOM 541 N N . GLU A 1 73 ? -15.219 -7.801 5.592 1.00 87.06 73 GLU A N 1
ATOM 542 C CA . GLU A 1 73 ? -16.431 -7.252 4.965 1.00 87.06 73 GLU A CA 1
ATOM 543 C C . GLU A 1 73 ? -17.707 -7.935 5.495 1.00 87.06 73 GLU A C 1
ATOM 545 O O . GLU A 1 73 ? -18.678 -7.267 5.864 1.00 87.06 73 GLU A O 1
ATOM 550 N N . VAL A 1 74 ? -17.710 -9.268 5.598 1.00 95.38 74 VAL A N 1
ATOM 551 C CA . VAL A 1 74 ? -18.837 -10.033 6.162 1.00 95.38 74 VAL A CA 1
ATOM 552 C C . VAL A 1 74 ? -19.081 -9.652 7.626 1.00 95.38 74 VAL A C 1
ATOM 554 O O . VAL A 1 74 ? -20.227 -9.399 8.015 1.00 95.38 74 VAL A O 1
ATOM 557 N N . ALA A 1 75 ? -18.019 -9.555 8.431 1.00 94.25 75 ALA A N 1
ATOM 558 C CA . ALA A 1 75 ? -18.110 -9.163 9.836 1.00 94.25 75 ALA A CA 1
ATOM 559 C C . ALA A 1 75 ? -18.641 -7.728 10.003 1.00 94.25 75 ALA A C 1
ATOM 561 O O . ALA A 1 75 ? -19.536 -7.490 10.820 1.00 94.25 75 ALA A O 1
ATOM 562 N N . ALA A 1 76 ? -18.158 -6.781 9.193 1.00 93.38 76 ALA A N 1
ATOM 563 C CA . ALA A 1 76 ? -18.616 -5.394 9.205 1.00 93.38 76 ALA A CA 1
ATOM 564 C C . ALA A 1 76 ? -20.114 -5.290 8.879 1.00 93.38 76 ALA A C 1
ATOM 566 O O . ALA A 1 76 ? -20.867 -4.621 9.592 1.00 93.38 76 ALA A O 1
ATOM 567 N N . ARG A 1 77 ? -20.585 -6.013 7.854 1.00 94.56 77 ARG A N 1
ATOM 568 C CA . ARG A 1 77 ? -22.013 -6.062 7.499 1.00 94.56 77 ARG A CA 1
ATOM 569 C C . ARG A 1 77 ? -22.874 -6.616 8.628 1.00 94.56 77 ARG A C 1
ATOM 571 O O . ARG A 1 77 ? -23.939 -6.061 8.909 1.00 94.56 77 ARG A O 1
ATOM 578 N N . ALA A 1 78 ? -22.420 -7.677 9.292 1.00 94.69 78 ALA A N 1
ATOM 579 C CA . ALA A 1 78 ? -23.130 -8.264 10.424 1.00 94.69 78 ALA A CA 1
ATOM 580 C C . ALA A 1 78 ? -23.244 -7.278 11.600 1.00 94.69 78 ALA A C 1
ATOM 582 O O . ALA A 1 78 ? -24.336 -7.111 12.153 1.00 94.69 78 ALA A O 1
ATOM 583 N N . ALA A 1 79 ? -22.156 -6.575 11.934 1.00 94.88 79 ALA A N 1
ATOM 584 C CA .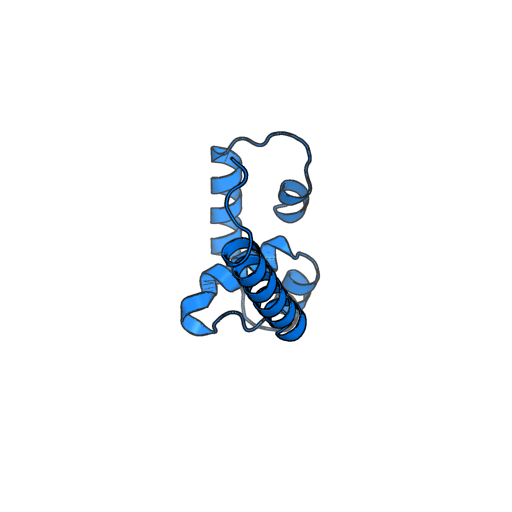 ALA A 1 79 ? -22.133 -5.567 12.993 1.00 94.88 79 ALA A CA 1
ATOM 585 C C . ALA A 1 79 ? -23.077 -4.390 12.692 1.00 94.88 79 ALA A C 1
ATOM 587 O O . ALA A 1 79 ? -23.881 -4.005 13.543 1.00 94.88 79 ALA A O 1
ATOM 588 N N . ILE A 1 80 ? -23.059 -3.871 11.460 1.00 94.81 80 ILE A N 1
ATOM 589 C CA . ILE A 1 80 ? -23.967 -2.801 11.019 1.00 94.81 80 ILE A CA 1
ATOM 590 C C . ILE A 1 80 ? -25.429 -3.258 11.108 1.00 94.81 80 ILE A C 1
ATOM 592 O O . ILE A 1 80 ? -26.283 -2.519 11.599 1.00 94.81 80 ILE A O 1
ATOM 596 N N . ALA A 1 81 ? -25.738 -4.480 10.664 1.00 94.62 81 ALA A N 1
ATOM 597 C CA . ALA A 1 81 ? -27.091 -5.026 10.744 1.00 94.62 81 ALA A CA 1
ATOM 598 C C . ALA A 1 81 ? -27.562 -5.201 12.197 1.00 94.62 81 ALA A C 1
ATOM 600 O O . ALA A 1 81 ? -28.729 -4.956 12.497 1.00 94.62 81 ALA A O 1
ATOM 601 N N . ALA A 1 82 ? -26.674 -5.605 13.108 1.00 91.75 82 ALA A N 1
ATOM 602 C CA . ALA A 1 82 ? -26.975 -5.688 14.533 1.00 91.75 82 ALA A CA 1
ATOM 603 C C . ALA A 1 82 ? -27.244 -4.303 15.140 1.00 91.75 82 ALA A C 1
ATOM 605 O O . ALA A 1 82 ? -28.271 -4.128 15.790 1.00 91.75 82 ALA A O 1
ATOM 606 N N . ALA A 1 83 ? -26.397 -3.310 14.856 1.00 92.56 83 ALA A N 1
ATOM 607 C CA . ALA A 1 83 ? -26.578 -1.939 15.331 1.00 92.56 83 ALA A CA 1
ATOM 608 C C . ALA A 1 83 ? -27.890 -1.314 14.827 1.00 92.56 83 ALA A C 1
ATOM 610 O O . ALA A 1 83 ? -28.591 -0.657 15.586 1.00 92.56 83 ALA A O 1
ATOM 611 N N . ARG A 1 84 ? -28.280 -1.580 13.572 1.00 92.38 84 ARG A N 1
ATOM 612 C CA . ARG A 1 84 ? -29.576 -1.141 13.019 1.00 92.38 84 ARG A CA 1
ATOM 613 C C . ARG A 1 84 ? -30.787 -1.777 13.704 1.00 92.38 84 ARG A C 1
ATOM 615 O O . ARG A 1 84 ? -31.867 -1.200 13.663 1.00 92.38 84 ARG A O 1
ATOM 622 N N . ARG A 1 85 ? -30.627 -2.973 14.277 1.00 87.12 85 ARG A N 1
ATOM 623 C CA . ARG A 1 85 ? -31.687 -3.691 15.002 1.00 87.12 85 ARG A CA 1
ATOM 624 C C . ARG A 1 85 ? -31.766 -3.308 16.477 1.00 87.12 85 ARG A C 1
ATOM 626 O O . ARG A 1 85 ? -32.766 -3.630 17.111 1.00 87.12 85 ARG A O 1
ATOM 633 N N . GLN A 1 86 ? -30.747 -2.648 17.027 1.00 77.50 86 GLN A N 1
ATOM 634 C CA . GLN A 1 86 ? -30.807 -2.147 18.394 1.00 77.50 86 GLN A CA 1
ATOM 635 C C . GLN A 1 86 ? -31.651 -0.863 18.430 1.00 77.50 86 GLN A C 1
ATOM 637 O O . GLN A 1 86 ? -31.355 0.081 17.693 1.00 77.50 86 GLN A O 1
ATOM 642 N N . PRO A 1 87 ? -32.700 -0.794 19.270 1.00 64.75 87 PRO A N 1
ATOM 643 C CA . PRO A 1 87 ? -33.379 0.463 19.523 1.00 64.75 87 PRO A CA 1
ATOM 644 C C . PRO A 1 87 ? -32.389 1.432 20.167 1.00 64.75 87 PRO A C 1
ATOM 646 O O . PRO A 1 87 ? -31.582 1.040 21.012 1.00 64.75 87 PRO A O 1
ATOM 649 N N . ARG A 1 88 ? -32.447 2.701 19.759 1.00 63.75 88 ARG A N 1
ATOM 650 C CA . ARG A 1 88 ? -31.632 3.765 20.349 1.00 63.75 88 ARG A CA 1
ATOM 651 C C . ARG A 1 88 ? -31.914 3.801 21.861 1.00 63.75 88 ARG A C 1
ATOM 653 O O . ARG A 1 88 ? -33.083 3.962 22.213 1.00 63.75 88 ARG A O 1
ATOM 660 N N . PRO A 1 89 ? -30.911 3.621 22.740 1.00 64.31 89 PRO A N 1
ATOM 661 C CA . PRO A 1 89 ? -31.132 3.796 24.170 1.00 64.31 89 PRO A CA 1
ATOM 662 C C . PRO A 1 89 ? -31.573 5.245 24.425 1.00 64.31 89 PRO A C 1
ATOM 664 O O . PRO A 1 89 ? -31.039 6.164 23.794 1.00 64.31 89 PRO A O 1
ATOM 667 N N . ALA A 1 90 ? -32.612 5.396 25.253 1.00 59.38 90 ALA A N 1
ATOM 668 C CA . ALA A 1 90 ? -33.228 6.672 25.621 1.00 59.38 90 ALA A CA 1
ATOM 669 C C . ALA A 1 90 ? -32.293 7.543 26.467 1.00 59.38 90 ALA A C 1
ATOM 671 O O . ALA A 1 90 ? -31.518 6.963 27.263 1.00 59.38 90 ALA A O 1
#

Radius of gyration: 18.05 Å; chains: 1; bounding box: 46×32×39 Å

Sequence (90 aa):
MLERLERSAQPVDAGQYRALVARVAAELESAPRGAALDAVLATFPSAAQLYENLNYRHAGLCRSPLEPALAAEVAARAAIAAARRQPRPA

Secondary structure (DSSP, 8-state):
-HHHHHT--S---HHHHHHHHHHHHHHHHHSPPSHHHHHHHHH-HHHHHHHHHHHHHHH-STTS-HHHHHHHHHHHHHHHHHHHHSPPP-